Protein AF-A0A662B8T1-F1 (afdb_monomer)

Sequence (130 aa):
MKQIQNQKIDINELNTFDIKEYFFKIIDHWKLFAVTILLGLIIANIVNRRTQKIYNLKSLITVKDEQNPLFASSTNIAFNWGGPSDQVETIMTILKSRTHNEKVVDRLKFNIDYLKEGDYRKDDIYGKNP

Solvent-accessible surface area (backbone atoms only — not comparable to full-atom values): 8867 Å² total; per-residue (Å²): 142,81,83,82,79,80,80,78,78,72,76,80,73,63,73,75,82,55,65,68,63,54,52,54,55,53,58,74,46,45,66,60,54,52,52,53,52,52,52,49,51,54,52,50,51,57,49,62,73,71,56,80,86,85,85,82,88,87,85,88,86,86,82,84,84,80,83,62,75,85,78,71,81,72,94,73,88,72,81,83,79,78,76,78,51,72,69,56,49,48,53,53,48,48,72,70,31,66,72,49,50,49,52,52,34,61,74,69,46,72,84,63,84,47,66,42,88,50,100,87,48,70,42,80,43,76,88,77,61,136

Foldseek 3Di:
DDDDDDDDDPPVPPPPPDVVVVVVVVVVVVVVVVVVVVVVVVVVVVCVVQDDDDDDDDDDDDDDDDDDPVVVPDDDPPCPDDDDDPVVVVVVCLVPDPVNVVVVCVVVVVVDFDFDDDPNDTDTCPPVDD

Secondary structure (DSSP, 8-state):
----------GGGS----HHHHHHHHHHTHHHHHHHHHHHHHHHHHHHHHSPPPP-------------GGGSSSS------SS--HHHHHHHHHHH-HHHHHHHHHHHTTT---EEE-SSSEEE-TTT--

Structure (mmCIF, N/CA/C/O backbone):
data_AF-A0A662B8T1-F1
#
_entry.id   AF-A0A662B8T1-F1
#
loop_
_atom_site.group_PDB
_atom_site.id
_atom_site.type_symbol
_atom_site.label_atom_id
_atom_site.label_alt_id
_atom_site.label_comp_id
_atom_site.label_asym_id
_atom_site.label_entity_id
_atom_site.label_seq_id
_atom_site.pdbx_PDB_ins_code
_atom_site.Cartn_x
_atom_site.Cartn_y
_atom_site.Cartn_z
_atom_site.occupancy
_atom_site.B_iso_or_equiv
_atom_site.auth_seq_id
_atom_site.auth_comp_id
_atom_site.auth_asym_id
_atom_site.auth_atom_id
_atom_site.pdbx_PDB_model_num
ATOM 1 N N . MET A 1 1 ? 74.702 19.487 -25.066 1.00 38.91 1 MET A N 1
ATOM 2 C CA . MET A 1 1 ? 73.588 20.241 -24.453 1.00 38.91 1 MET A CA 1
ATOM 3 C C . MET A 1 1 ? 72.393 20.202 -25.398 1.00 38.91 1 MET A C 1
ATOM 5 O O . MET A 1 1 ? 72.466 20.813 -26.454 1.00 38.91 1 MET A O 1
ATOM 9 N N . LYS A 1 2 ? 71.339 19.442 -25.079 1.00 39.81 2 LYS A N 1
ATOM 10 C CA . LYS A 1 2 ? 70.041 19.509 -25.774 1.00 39.81 2 LYS A CA 1
ATOM 11 C C . LYS A 1 2 ? 69.057 20.153 -24.804 1.00 39.81 2 LYS A C 1
ATOM 13 O O . LYS A 1 2 ? 68.923 19.670 -23.684 1.00 39.81 2 LYS A O 1
ATOM 18 N N . GLN A 1 3 ? 68.464 21.273 -25.201 1.00 41.62 3 GLN A N 1
ATOM 19 C CA . GLN A 1 3 ? 67.511 21.991 -24.363 1.00 41.62 3 GLN A CA 1
ATOM 20 C C . GLN A 1 3 ? 66.174 21.250 -24.341 1.00 41.62 3 GLN A C 1
ATOM 22 O O . GLN A 1 3 ? 65.639 20.884 -25.386 1.00 41.62 3 GLN A O 1
ATOM 27 N N . ILE A 1 4 ? 65.674 21.016 -23.132 1.00 52.91 4 ILE A N 1
ATOM 28 C CA . ILE A 1 4 ? 64.344 20.486 -22.851 1.00 52.91 4 ILE A CA 1
ATOM 29 C C . ILE A 1 4 ? 63.363 21.625 -23.140 1.00 52.91 4 ILE A C 1
ATOM 31 O O . ILE A 1 4 ? 63.377 22.639 -22.444 1.00 52.91 4 ILE A O 1
ATOM 35 N N . GLN A 1 5 ? 62.552 21.498 -24.190 1.00 51.72 5 GLN A N 1
ATOM 36 C CA . GLN A 1 5 ? 61.440 22.419 -24.406 1.00 51.72 5 GLN A CA 1
ATOM 37 C C . GLN A 1 5 ? 60.295 22.035 -23.466 1.00 51.72 5 GLN A C 1
ATOM 39 O O . GLN A 1 5 ? 59.763 20.930 -23.540 1.00 51.72 5 GLN A O 1
ATOM 44 N N . ASN A 1 6 ? 59.936 22.962 -22.577 1.00 53.22 6 ASN A N 1
ATOM 45 C CA . ASN A 1 6 ? 58.717 22.901 -21.778 1.00 53.22 6 ASN A CA 1
ATOM 46 C C . ASN A 1 6 ? 57.500 22.821 -22.708 1.00 53.22 6 ASN A C 1
ATOM 48 O O . ASN A 1 6 ? 57.203 23.783 -23.418 1.00 53.22 6 ASN A O 1
ATOM 52 N N . GLN A 1 7 ? 56.764 21.711 -22.657 1.00 59.53 7 GLN A N 1
ATOM 53 C CA . GLN A 1 7 ? 55.392 21.668 -23.153 1.00 59.53 7 GLN A CA 1
ATOM 54 C C . GLN A 1 7 ? 54.533 22.588 -22.280 1.00 59.53 7 GLN A C 1
ATOM 56 O O . GLN A 1 7 ? 54.282 22.297 -21.111 1.00 59.53 7 GLN A O 1
ATOM 61 N N . LYS A 1 8 ? 54.073 23.705 -22.849 1.00 52.44 8 LYS A N 1
ATOM 62 C CA . LYS A 1 8 ? 52.895 24.402 -22.332 1.00 52.44 8 LYS A CA 1
ATOM 63 C C . LYS A 1 8 ? 51.687 23.538 -22.677 1.00 52.44 8 LYS A C 1
ATOM 65 O O . LYS A 1 8 ? 51.406 23.314 -23.847 1.00 52.44 8 LYS A O 1
ATOM 70 N N . ILE A 1 9 ? 51.030 23.009 -21.653 1.00 63.19 9 ILE A N 1
ATOM 71 C CA . ILE A 1 9 ? 49.744 22.332 -21.793 1.00 63.19 9 ILE A CA 1
ATOM 72 C C . ILE A 1 9 ? 48.702 23.443 -21.933 1.00 63.19 9 ILE A C 1
ATOM 74 O O . ILE A 1 9 ? 48.430 24.158 -20.966 1.00 63.19 9 ILE A O 1
ATOM 78 N N . ASP A 1 10 ? 48.172 23.631 -23.139 1.00 58.78 10 ASP A N 1
ATOM 79 C CA . ASP A 1 10 ? 47.096 24.582 -23.405 1.00 58.78 10 ASP A CA 1
ATOM 80 C C . ASP A 1 10 ? 45.789 24.071 -22.774 1.00 58.78 10 ASP A C 1
ATOM 82 O O . ASP A 1 10 ? 45.049 23.272 -23.337 1.00 58.78 10 ASP A O 1
ATOM 86 N N . ILE A 1 11 ? 45.487 24.559 -21.569 1.00 62.19 11 ILE A N 1
ATOM 87 C CA . ILE A 1 11 ? 44.267 24.262 -20.790 1.00 62.19 11 ILE A CA 1
ATOM 88 C C . ILE A 1 11 ? 42.959 24.770 -21.434 1.00 62.19 11 ILE A C 1
ATOM 90 O O . ILE A 1 11 ? 41.883 24.570 -20.877 1.00 62.19 11 ILE A O 1
ATOM 94 N N . ASN A 1 12 ? 43.038 25.403 -22.608 1.00 58.16 12 ASN A N 1
ATOM 95 C CA . ASN A 1 12 ? 41.889 25.906 -23.366 1.00 58.16 12 ASN A CA 1
ATOM 96 C C . ASN A 1 12 ? 41.268 24.847 -24.302 1.00 58.16 12 ASN A C 1
ATOM 98 O O . ASN A 1 12 ? 40.215 25.102 -24.878 1.00 58.16 12 ASN A O 1
ATOM 102 N N . GLU A 1 13 ? 41.873 23.658 -24.427 1.00 54.94 13 GLU A N 1
ATOM 103 C CA . GLU A 1 13 ? 41.289 22.493 -25.122 1.00 54.94 13 GLU A CA 1
ATOM 104 C C . GLU A 1 13 ? 40.412 21.614 -24.211 1.00 54.94 13 GLU A C 1
ATOM 106 O O . GLU A 1 13 ? 40.023 20.502 -24.573 1.00 54.94 13 GLU A O 1
ATOM 111 N N . LEU A 1 14 ? 40.052 22.093 -23.018 1.00 60.34 14 LEU A N 1
ATOM 112 C CA . LEU A 1 14 ? 38.972 21.482 -22.250 1.00 60.34 14 LEU A CA 1
ATOM 113 C C . LEU A 1 14 ? 37.656 21.797 -22.968 1.00 60.34 14 LEU A C 1
ATOM 115 O O . LEU A 1 14 ? 37.030 22.818 -22.693 1.00 60.34 14 LEU A O 1
ATOM 119 N N . ASN A 1 15 ? 37.303 20.929 -23.927 1.00 63.31 15 ASN A N 1
ATOM 120 C CA . ASN A 1 15 ? 36.036 20.873 -24.656 1.00 63.31 15 ASN A CA 1
ATOM 121 C C . ASN A 1 15 ? 34.919 21.536 -23.849 1.00 63.31 15 ASN A C 1
ATOM 123 O O . ASN A 1 15 ? 34.426 20.972 -22.867 1.00 63.31 15 ASN A O 1
ATOM 127 N N . THR A 1 16 ? 34.545 22.750 -24.254 1.00 66.75 16 THR A N 1
ATOM 128 C CA . THR A 1 16 ? 33.374 23.427 -23.704 1.00 66.75 16 THR A CA 1
ATOM 129 C C . THR A 1 16 ? 32.197 22.499 -23.960 1.00 66.75 16 THR A C 1
ATOM 131 O O . THR A 1 16 ? 31.890 22.192 -25.107 1.00 66.75 16 THR A O 1
ATOM 134 N N . PHE A 1 17 ? 31.616 21.951 -22.893 1.00 71.00 17 PHE A N 1
ATOM 135 C CA . PHE A 1 17 ? 30.542 20.968 -22.987 1.00 71.00 17 PHE A CA 1
ATOM 136 C C . PHE A 1 17 ? 29.326 21.611 -23.661 1.00 71.00 17 PHE A C 1
ATOM 138 O O . PHE A 1 17 ? 28.553 22.334 -23.029 1.00 71.00 17 PHE A O 1
ATOM 145 N N . ASP A 1 18 ? 29.185 21.377 -24.964 1.00 80.44 18 ASP A N 1
ATOM 146 C CA . ASP A 1 18 ? 28.156 22.006 -25.777 1.00 80.44 18 ASP A CA 1
ATOM 147 C C . ASP A 1 18 ? 26.851 21.201 -25.676 1.00 80.44 18 ASP A C 1
ATOM 149 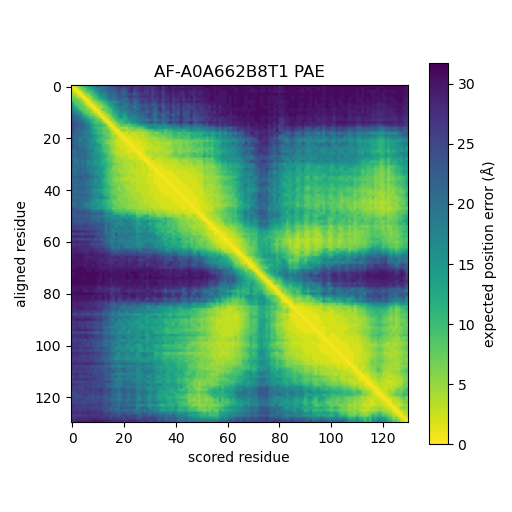O O . ASP A 1 18 ? 26.599 20.227 -26.391 1.00 80.44 18 ASP A O 1
ATOM 153 N N . ILE A 1 19 ? 26.007 21.597 -24.720 1.00 84.81 19 ILE A N 1
ATOM 154 C CA . ILE A 1 19 ? 24.744 20.921 -24.369 1.00 84.81 19 ILE A CA 1
ATOM 155 C C . ILE A 1 19 ? 23.846 20.720 -25.602 1.00 84.81 19 ILE A C 1
ATOM 157 O O . ILE A 1 19 ? 23.155 19.706 -25.720 1.00 84.81 19 ILE A O 1
ATOM 161 N N . LYS A 1 20 ? 23.864 21.675 -26.540 1.00 85.38 20 LYS A N 1
ATOM 162 C CA . LYS A 1 20 ? 23.059 21.618 -27.768 1.00 85.38 20 LYS A CA 1
ATOM 163 C C . LYS A 1 20 ? 23.475 20.460 -28.668 1.00 85.38 20 LYS A C 1
ATOM 165 O O . LYS A 1 20 ? 22.609 19.758 -29.184 1.00 85.38 20 LYS A O 1
ATOM 170 N N . GLU A 1 21 ? 24.776 20.236 -28.833 1.00 84.56 21 GLU A N 1
ATOM 171 C CA . GLU A 1 21 ? 25.289 19.156 -29.678 1.00 84.56 21 GLU A CA 1
ATOM 172 C C . GLU A 1 21 ? 24.888 17.787 -29.116 1.00 84.56 21 GLU A C 1
ATOM 174 O O . GLU A 1 21 ? 24.444 16.901 -29.848 1.00 84.56 21 GLU A O 1
ATOM 179 N N . TYR A 1 22 ? 24.959 17.632 -27.793 1.00 85.44 22 TYR A N 1
ATOM 180 C CA . TYR A 1 22 ? 24.544 16.403 -27.126 1.00 85.44 22 TYR A CA 1
ATOM 181 C C . TYR A 1 22 ? 23.032 16.147 -27.250 1.00 85.44 22 TYR A C 1
ATOM 183 O O . TYR A 1 22 ? 22.611 15.015 -27.484 1.00 85.44 22 TYR A O 1
ATOM 191 N N . PHE A 1 23 ? 22.207 17.195 -27.174 1.00 87.88 23 PHE A N 1
ATOM 192 C CA . PHE A 1 23 ? 20.756 17.087 -27.343 1.00 87.88 23 PHE A CA 1
ATOM 193 C C . PHE A 1 23 ? 20.359 16.564 -28.732 1.00 87.88 23 PHE A C 1
ATOM 195 O O . PHE A 1 23 ? 19.534 15.654 -28.838 1.00 87.88 23 PHE A O 1
ATOM 202 N N . PHE A 1 24 ? 20.986 17.070 -29.799 1.00 87.75 24 PHE A N 1
ATOM 203 C CA . PHE A 1 24 ? 20.734 16.561 -31.150 1.00 87.75 24 PHE A CA 1
ATOM 204 C C . PHE A 1 24 ? 21.224 15.118 -31.329 1.00 87.75 24 PHE A C 1
ATOM 206 O O . PHE A 1 24 ? 20.520 14.322 -31.947 1.00 87.75 24 PHE A O 1
ATOM 213 N N . LYS A 1 25 ? 22.358 14.738 -30.718 1.00 85.94 25 LYS A N 1
ATOM 214 C CA . LYS A 1 25 ? 22.841 13.341 -30.714 1.00 85.94 25 LYS A CA 1
ATOM 215 C C . LYS A 1 25 ? 21.868 12.378 -30.026 1.00 85.94 25 LYS A C 1
ATOM 217 O O . LYS A 1 25 ? 21.695 11.255 -30.497 1.00 85.94 25 LYS A O 1
ATOM 222 N N . ILE A 1 26 ? 21.213 12.800 -28.942 1.00 87.06 26 ILE A N 1
ATOM 223 C CA . ILE A 1 26 ? 20.181 11.999 -28.260 1.00 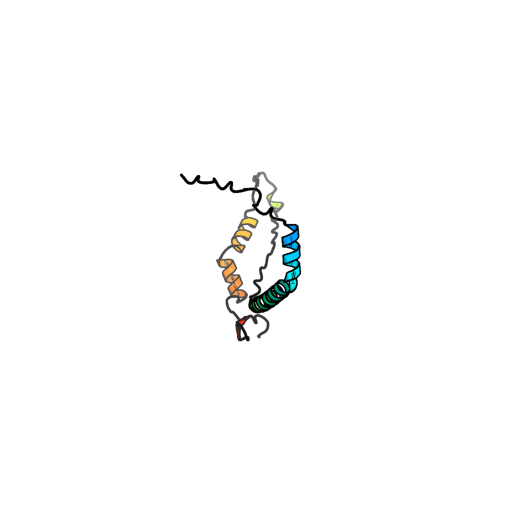87.06 26 ILE A CA 1
ATOM 224 C C . ILE A 1 26 ? 18.977 11.767 -29.179 1.00 87.06 26 ILE A C 1
ATOM 226 O O . ILE A 1 26 ? 18.504 10.636 -29.294 1.00 87.06 26 ILE A O 1
ATOM 230 N N . ILE A 1 27 ? 18.493 12.821 -29.845 1.00 88.50 27 ILE A N 1
ATOM 231 C CA . ILE A 1 27 ? 17.346 12.726 -30.760 1.00 88.50 27 ILE A CA 1
ATOM 232 C C . ILE A 1 27 ? 17.683 11.856 -31.973 1.00 88.50 27 ILE A C 1
ATOM 234 O O . ILE A 1 27 ? 16.838 11.083 -32.418 1.00 88.50 27 ILE A O 1
ATOM 238 N N . ASP A 1 28 ? 18.913 11.913 -32.478 1.00 89.75 28 ASP A N 1
ATOM 239 C CA . ASP A 1 28 ? 19.348 11.070 -33.597 1.00 89.75 28 ASP A CA 1
ATOM 240 C C . ASP A 1 28 ? 19.208 9.564 -33.275 1.00 89.75 28 ASP A C 1
ATOM 242 O O . ASP A 1 28 ? 18.799 8.754 -34.108 1.00 89.75 28 ASP A O 1
ATOM 246 N N . HIS A 1 29 ? 19.392 9.196 -32.003 1.00 90.06 29 HIS A N 1
ATOM 247 C CA . HIS A 1 29 ? 19.246 7.829 -31.497 1.00 90.06 29 HIS A CA 1
ATOM 248 C C . HIS A 1 29 ? 17.830 7.489 -30.988 1.00 90.06 29 HIS A C 1
ATOM 250 O O . HIS A 1 29 ? 17.655 6.512 -30.252 1.00 90.06 29 HIS A O 1
ATOM 256 N N . TRP A 1 30 ? 16.790 8.230 -31.399 1.00 88.31 30 TRP A N 1
ATOM 257 C CA . TRP A 1 30 ? 15.398 8.046 -30.945 1.00 88.31 30 TRP A CA 1
ATOM 258 C C . TRP A 1 30 ? 14.872 6.605 -31.061 1.00 88.31 30 TRP A C 1
ATOM 260 O O . TRP A 1 30 ? 14.034 6.183 -30.262 1.00 88.31 30 TRP A O 1
ATOM 270 N N . LYS A 1 31 ? 15.379 5.817 -32.020 1.00 92.56 31 LYS A N 1
ATOM 271 C CA . LYS A 1 31 ? 14.999 4.406 -32.202 1.00 92.56 31 LYS A CA 1
ATOM 272 C C . LYS A 1 31 ? 15.347 3.549 -30.982 1.00 92.56 31 LYS A C 1
ATOM 274 O O . LYS A 1 31 ? 14.552 2.694 -30.605 1.00 92.56 31 LYS A O 1
ATOM 279 N N . LEU A 1 32 ? 16.498 3.785 -30.344 1.00 91.06 32 LEU A N 1
ATOM 280 C CA . LEU A 1 32 ? 16.898 3.048 -29.140 1.00 91.06 32 LEU A CA 1
ATOM 281 C C . LEU A 1 32 ? 15.958 3.370 -27.975 1.00 91.06 32 LEU A C 1
ATOM 283 O O . LEU A 1 32 ? 15.536 2.461 -27.266 1.00 91.06 32 LEU A O 1
ATOM 287 N N . PHE A 1 33 ? 15.552 4.635 -27.839 1.00 90.94 33 PHE A N 1
ATOM 288 C CA . PHE A 1 33 ? 14.547 5.047 -26.858 1.00 90.94 33 PHE A CA 1
ATOM 289 C C . PHE A 1 33 ? 13.183 4.409 -27.123 1.00 90.94 33 PHE A C 1
ATOM 291 O O . PHE A 1 33 ? 12.539 3.927 -26.198 1.00 90.94 33 PHE A O 1
ATOM 298 N N . ALA A 1 34 ? 12.745 4.348 -28.382 1.00 93.44 34 ALA A N 1
ATOM 299 C CA . ALA A 1 34 ? 11.487 3.693 -28.729 1.00 93.44 34 ALA A CA 1
ATOM 300 C C . ALA A 1 34 ? 11.495 2.203 -28.344 1.00 93.44 34 ALA A C 1
ATOM 302 O O . ALA A 1 34 ? 10.522 1.704 -27.778 1.00 93.44 34 ALA A O 1
ATOM 303 N N . VAL A 1 35 ? 12.608 1.502 -28.592 1.00 96.00 35 VAL A N 1
ATOM 304 C CA . VAL A 1 35 ? 12.764 0.086 -28.229 1.00 96.00 35 VAL A CA 1
ATOM 305 C C . VAL A 1 35 ? 12.743 -0.108 -26.713 1.00 96.00 35 VAL A C 1
ATOM 307 O O . VAL A 1 35 ? 12.036 -0.990 -26.227 1.00 96.00 35 VAL A O 1
ATOM 310 N N . THR A 1 36 ? 13.467 0.711 -25.947 1.00 95.06 36 THR A N 1
ATOM 311 C CA . THR A 1 36 ? 13.489 0.584 -24.481 1.00 95.06 36 THR A CA 1
ATOM 312 C C . THR A 1 36 ? 12.147 0.939 -23.849 1.00 95.06 36 THR A C 1
ATOM 314 O O . THR A 1 36 ? 11.718 0.246 -22.928 1.00 95.06 36 THR A O 1
ATOM 317 N N . ILE A 1 37 ? 11.440 1.947 -24.371 1.00 95.56 37 ILE A N 1
ATOM 318 C CA . ILE A 1 37 ? 10.077 2.291 -23.941 1.00 95.56 37 ILE A CA 1
ATOM 319 C C . ILE A 1 37 ? 9.129 1.120 -24.199 1.00 95.56 37 ILE A C 1
ATOM 321 O O . ILE A 1 37 ? 8.385 0.724 -23.302 1.00 95.56 37 ILE A O 1
ATOM 325 N N . LEU A 1 38 ? 9.173 0.531 -25.397 1.00 96.94 38 LEU A N 1
ATOM 326 C CA . LEU A 1 38 ? 8.332 -0.612 -25.744 1.00 96.94 38 LEU A CA 1
ATOM 327 C C . LEU A 1 38 ? 8.611 -1.809 -24.826 1.00 96.94 38 LEU A C 1
ATOM 329 O O . LEU A 1 38 ? 7.679 -2.422 -24.307 1.00 96.94 38 LEU A O 1
ATOM 333 N N . LEU A 1 39 ? 9.885 -2.094 -24.556 1.00 96.81 39 LEU A N 1
ATOM 334 C CA . LEU A 1 39 ? 10.287 -3.167 -23.650 1.00 96.81 39 LEU A CA 1
ATOM 335 C C . LEU A 1 39 ? 9.829 -2.893 -22.206 1.00 96.81 39 LEU A C 1
ATOM 337 O O . LEU A 1 39 ? 9.301 -3.788 -21.544 1.00 96.81 39 LEU A O 1
ATOM 341 N N . GLY A 1 40 ? 9.929 -1.644 -21.745 1.00 97.25 40 GLY A N 1
ATOM 342 C CA . GLY A 1 40 ? 9.412 -1.207 -20.448 1.00 97.25 40 GLY A CA 1
ATOM 343 C C . GLY A 1 40 ? 7.896 -1.380 -20.321 1.00 97.25 40 GLY A C 1
ATOM 344 O O . GLY A 1 40 ? 7.420 -1.883 -19.304 1.00 97.25 40 GLY A O 1
ATOM 345 N N . LEU A 1 41 ? 7.131 -1.047 -21.365 1.00 96.81 41 LEU A N 1
ATOM 346 C CA . LEU A 1 41 ? 5.677 -1.243 -21.389 1.00 96.81 41 LEU A CA 1
ATOM 347 C C . LEU A 1 41 ? 5.285 -2.724 -21.355 1.00 96.81 41 LEU A C 1
ATOM 349 O O . LEU A 1 41 ? 4.321 -3.078 -20.675 1.00 96.81 41 LEU A O 1
ATOM 353 N N . ILE A 1 42 ? 6.033 -3.595 -22.040 1.00 96.75 42 ILE A N 1
ATOM 354 C CA . ILE A 1 42 ? 5.812 -5.048 -21.994 1.00 96.75 42 ILE A CA 1
ATOM 355 C C . ILE A 1 42 ? 5.999 -5.564 -20.564 1.00 96.75 42 ILE A C 1
ATOM 357 O O . ILE A 1 42 ? 5.115 -6.239 -20.032 1.00 96.75 42 ILE A O 1
ATOM 361 N N . ILE A 1 43 ? 7.111 -5.204 -19.916 1.00 95.44 43 ILE A N 1
ATOM 362 C CA . ILE A 1 43 ? 7.390 -5.603 -18.530 1.00 95.44 43 ILE A CA 1
ATOM 363 C C . ILE A 1 43 ? 6.308 -5.060 -17.589 1.00 95.44 43 ILE A C 1
ATOM 365 O O . ILE A 1 43 ? 5.749 -5.815 -16.792 1.00 95.44 43 ILE A O 1
ATOM 369 N N . ALA A 1 44 ? 5.952 -3.780 -17.717 1.00 94.88 44 ALA A N 1
ATOM 370 C CA . ALA A 1 44 ? 4.906 -3.160 -16.911 1.00 94.88 44 ALA A CA 1
ATOM 371 C C . ALA A 1 44 ? 3.546 -3.853 -17.090 1.00 94.88 44 ALA A C 1
ATOM 373 O O . ALA A 1 44 ? 2.826 -4.043 -16.110 1.00 94.88 44 ALA A O 1
ATOM 374 N N . ASN A 1 45 ? 3.193 -4.284 -18.308 1.00 93.31 45 ASN A N 1
ATOM 375 C CA . ASN A 1 45 ? 1.948 -5.015 -18.554 1.00 93.31 45 ASN A CA 1
ATOM 376 C C . ASN A 1 45 ? 1.922 -6.360 -17.818 1.00 93.31 45 ASN A C 1
ATOM 378 O O . ASN A 1 45 ? 0.924 -6.693 -17.179 1.00 93.31 45 ASN A O 1
ATOM 382 N N . ILE A 1 46 ? 3.027 -7.109 -17.871 1.00 91.31 46 ILE A N 1
ATOM 383 C CA . ILE A 1 46 ? 3.156 -8.403 -17.191 1.00 91.31 46 ILE A CA 1
ATOM 384 C C . ILE A 1 46 ? 3.046 -8.222 -15.675 1.00 91.31 46 ILE A C 1
ATOM 386 O O . ILE A 1 46 ? 2.299 -8.955 -15.025 1.00 91.31 46 ILE A O 1
ATOM 390 N N . VAL A 1 47 ? 3.747 -7.233 -15.115 1.00 91.12 47 VAL A N 1
ATOM 391 C CA . VAL A 1 47 ? 3.698 -6.934 -13.678 1.00 91.12 47 VAL A CA 1
ATOM 392 C C . VAL A 1 47 ? 2.288 -6.514 -13.264 1.00 91.12 47 VAL A C 1
ATOM 394 O O . VAL A 1 47 ? 1.721 -7.115 -12.357 1.00 91.12 47 VAL A O 1
ATOM 397 N N . ASN A 1 48 ? 1.663 -5.570 -13.973 1.00 89.50 48 ASN A N 1
ATOM 398 C CA . ASN A 1 48 ? 0.315 -5.094 -13.649 1.00 89.50 48 ASN A CA 1
ATOM 399 C C . ASN A 1 48 ? -0.748 -6.198 -13.693 1.00 89.50 48 ASN A C 1
ATOM 401 O O . ASN A 1 48 ? -1.694 -6.154 -12.912 1.00 89.50 48 ASN A O 1
ATOM 405 N N . ARG A 1 49 ? -0.609 -7.194 -14.578 1.00 85.62 49 ARG A N 1
ATOM 406 C CA . ARG A 1 49 ? -1.521 -8.349 -14.619 1.00 85.62 49 ARG A CA 1
ATOM 407 C C . ARG A 1 49 ? -1.350 -9.294 -13.429 1.00 85.62 49 ARG A C 1
ATOM 409 O O . ARG A 1 49 ? -2.311 -9.961 -13.064 1.00 85.62 49 ARG A O 1
ATOM 416 N N . ARG A 1 50 ? -0.148 -9.379 -12.852 1.00 82.56 50 ARG A N 1
ATOM 417 C CA . ARG A 1 50 ? 0.169 -10.294 -11.741 1.00 82.56 50 ARG A CA 1
ATOM 418 C C . ARG A 1 50 ? -0.012 -9.657 -10.363 1.00 82.56 50 ARG A C 1
ATOM 420 O O . ARG A 1 50 ? -0.199 -10.380 -9.387 1.00 82.56 50 ARG A O 1
ATOM 427 N N . THR A 1 51 ? 0.032 -8.331 -10.268 1.00 82.12 51 THR A N 1
ATOM 428 C CA . THR A 1 51 ? -0.113 -7.614 -8.997 1.00 82.12 51 THR A CA 1
ATOM 429 C C . THR A 1 51 ? -1.558 -7.634 -8.492 1.00 82.12 51 THR A C 1
ATOM 431 O O . THR A 1 51 ? -2.496 -7.277 -9.204 1.00 82.12 51 THR A O 1
ATOM 434 N N . GLN A 1 52 ? -1.737 -8.013 -7.225 1.00 76.81 52 GLN A N 1
ATOM 435 C CA . GLN A 1 52 ? -3.030 -7.987 -6.540 1.00 76.81 52 GLN A CA 1
ATOM 436 C C . GLN A 1 52 ? -3.471 -6.550 -6.242 1.00 76.81 52 GLN A C 1
ATOM 438 O O . GLN A 1 52 ? -2.688 -5.731 -5.763 1.00 76.81 52 GLN A O 1
ATOM 443 N N . LYS A 1 53 ? -4.754 -6.252 -6.466 1.00 75.56 53 LYS A N 1
ATOM 444 C CA . LYS A 1 53 ? -5.355 -4.991 -6.021 1.00 75.56 53 LYS A CA 1
ATOM 445 C C . LYS A 1 53 ? -5.578 -5.060 -4.510 1.00 75.56 53 LYS A C 1
ATOM 447 O O . LYS A 1 53 ? -6.349 -5.894 -4.046 1.00 75.56 53 LYS A O 1
ATOM 452 N N . ILE A 1 54 ? -4.912 -4.189 -3.757 1.00 79.00 54 ILE A N 1
ATOM 453 C CA . ILE A 1 54 ? -5.160 -4.018 -2.323 1.00 79.00 54 ILE A CA 1
ATOM 454 C C . ILE A 1 54 ? -6.288 -2.997 -2.178 1.00 79.00 54 ILE A C 1
ATOM 456 O O . ILE A 1 54 ? -6.142 -1.844 -2.584 1.00 79.00 54 ILE A O 1
ATOM 460 N N . TYR A 1 55 ? -7.418 -3.425 -1.623 1.00 81.69 55 TYR A N 1
ATOM 461 C CA . TYR A 1 55 ? -8.562 -2.557 -1.359 1.00 81.69 55 TYR A CA 1
ATOM 462 C C . TYR A 1 55 ? -8.500 -2.045 0.082 1.00 81.69 55 TYR A C 1
ATOM 464 O O . TYR A 1 55 ? -8.253 -2.813 1.007 1.00 81.69 55 TYR A O 1
ATOM 472 N N . ASN A 1 56 ? -8.729 -0.746 0.274 1.00 80.69 56 ASN A N 1
ATOM 473 C CA . ASN A 1 56 ? -8.826 -0.126 1.594 1.00 80.69 56 ASN A CA 1
ATOM 474 C C . ASN A 1 56 ? -10.196 0.552 1.729 1.00 80.69 56 ASN A C 1
ATOM 476 O O . ASN A 1 56 ? -10.628 1.267 0.824 1.00 80.69 56 ASN A O 1
ATOM 480 N N . LEU A 1 57 ? -10.878 0.302 2.847 1.00 85.69 57 LEU A N 1
ATOM 481 C CA . LEU A 1 57 ? -12.181 0.869 3.179 1.00 85.69 57 LEU A CA 1
ATOM 482 C C . LEU A 1 57 ? -12.008 1.872 4.322 1.00 85.69 57 LEU A C 1
ATOM 484 O O . LEU A 1 57 ? -11.540 1.517 5.402 1.00 85.69 57 LEU A O 1
ATOM 488 N N . LYS A 1 58 ? -12.429 3.121 4.098 1.00 87.56 58 LYS A N 1
ATOM 489 C CA . LYS A 1 58 ? -12.472 4.168 5.125 1.00 87.56 58 LYS A CA 1
ATOM 490 C C . LYS A 1 58 ? -13.924 4.552 5.393 1.00 87.56 58 LYS A C 1
ATOM 492 O O . LYS A 1 58 ? -14.655 4.863 4.460 1.00 87.56 58 LYS A O 1
ATOM 497 N N . SER A 1 59 ? -14.319 4.555 6.664 1.00 87.75 59 SER A N 1
ATOM 498 C CA . SER A 1 59 ? -15.653 4.963 7.115 1.00 87.75 59 SER A CA 1
ATOM 4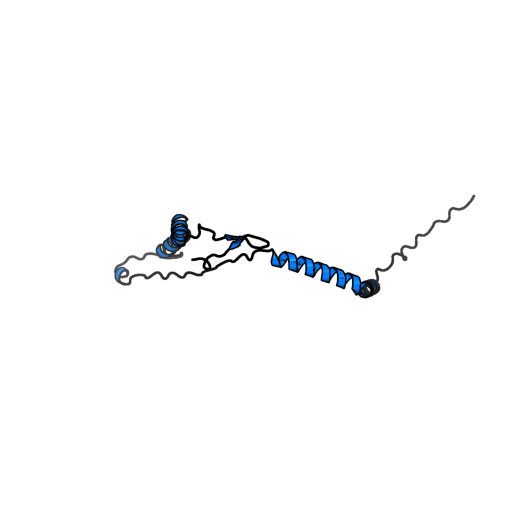99 C C . SER A 1 59 ? -15.544 6.087 8.146 1.00 87.75 59 SER A C 1
ATOM 501 O O . SER A 1 59 ? -14.590 6.120 8.925 1.00 87.75 59 SER A O 1
ATOM 503 N N . LEU A 1 60 ? -16.503 7.015 8.132 1.00 90.94 60 LEU A N 1
ATOM 504 C CA . LEU A 1 60 ? -16.641 8.084 9.120 1.00 90.94 60 LEU A CA 1
ATOM 505 C C . LEU A 1 60 ? -17.917 7.832 9.926 1.00 90.94 60 LEU A C 1
ATOM 507 O O . LEU A 1 60 ? -18.993 7.699 9.350 1.00 90.94 60 LEU A O 1
ATOM 511 N N . ILE A 1 61 ? -17.787 7.774 11.250 1.00 87.62 61 ILE A N 1
ATOM 512 C CA . ILE A 1 61 ? -18.899 7.527 12.171 1.00 87.62 61 ILE A CA 1
ATOM 513 C C . ILE A 1 61 ? -19.070 8.768 13.045 1.00 87.62 61 ILE A C 1
ATOM 515 O O . ILE A 1 61 ? -18.120 9.206 13.693 1.00 87.62 61 ILE A O 1
ATOM 519 N N . THR A 1 62 ? -20.280 9.323 13.067 1.00 87.19 62 THR A N 1
ATOM 520 C CA . THR A 1 62 ? -20.646 10.457 13.922 1.00 87.19 62 THR A CA 1
ATOM 521 C C . THR A 1 62 ? -21.597 9.976 15.007 1.00 87.19 62 THR A C 1
ATOM 523 O O . THR A 1 62 ? -22.631 9.385 14.709 1.00 87.19 62 THR A O 1
ATOM 526 N N . VAL A 1 63 ? -21.246 10.238 16.264 1.00 84.00 63 VAL A N 1
ATOM 527 C CA . VAL A 1 63 ? -22.064 9.909 17.434 1.00 84.00 63 VAL A CA 1
ATOM 528 C C . VAL A 1 63 ? -22.592 11.213 18.015 1.00 84.00 63 VAL A C 1
ATOM 530 O O . VAL A 1 63 ? -21.811 12.126 18.280 1.00 84.00 63 VAL A O 1
ATOM 533 N N . LYS A 1 64 ? -23.910 11.303 18.192 1.00 80.88 64 LYS A N 1
ATOM 534 C CA . LYS A 1 64 ? -24.549 12.415 18.892 1.00 80.88 64 LYS A CA 1
ATOM 535 C C . LYS A 1 64 ? -24.838 11.977 20.323 1.00 80.88 64 LYS A C 1
ATOM 537 O O . LYS A 1 64 ? -25.487 10.956 20.522 1.00 80.88 64 LYS A O 1
ATOM 542 N N . ASP A 1 65 ? -24.336 12.742 21.282 1.00 75.00 65 ASP A N 1
ATOM 543 C CA . ASP A 1 65 ? -24.691 12.593 22.689 1.00 75.00 65 ASP A CA 1
ATOM 544 C C . ASP A 1 65 ? -25.946 13.434 22.966 1.00 75.00 65 ASP A C 1
ATOM 546 O O . ASP A 1 65 ? -26.003 14.616 22.607 1.00 75.00 65 ASP A O 1
ATOM 550 N N . GLU A 1 66 ? -26.978 12.811 23.527 1.00 71.62 66 GLU A N 1
ATOM 551 C CA . GLU A 1 66 ? -28.228 13.477 23.880 1.00 71.62 66 GLU A CA 1
ATOM 552 C C . GLU A 1 66 ? -28.258 13.719 25.389 1.00 71.62 66 GLU A C 1
ATOM 554 O O . GLU A 1 66 ? -28.575 12.833 26.181 1.00 71.62 66 GLU A O 1
ATOM 559 N N . GLN A 1 67 ? -27.964 14.954 25.801 1.00 65.62 67 GLN A N 1
ATOM 560 C CA . GLN A 1 67 ? -28.176 15.370 27.185 1.00 65.62 67 GLN A CA 1
ATOM 561 C C . GLN A 1 67 ? -29.675 15.472 27.461 1.00 65.62 67 GLN A C 1
ATOM 563 O O . GLN A 1 67 ? -30.383 16.287 26.867 1.00 65.62 67 GLN A O 1
ATOM 568 N N . ASN A 1 68 ? -30.166 14.631 28.370 1.00 65.31 68 ASN A N 1
ATOM 569 C CA . ASN A 1 68 ? -31.572 14.616 28.740 1.00 65.31 68 ASN A CA 1
ATOM 570 C C . ASN A 1 68 ? -31.935 15.899 29.530 1.00 65.31 68 ASN A C 1
ATOM 572 O O . ASN A 1 68 ? -31.384 16.126 30.612 1.00 65.31 68 ASN A O 1
ATOM 576 N N . PRO A 1 69 ? -32.887 16.720 29.039 1.00 62.88 69 PRO A N 1
ATOM 577 C CA . PRO A 1 69 ? -33.247 18.002 29.649 1.00 62.88 69 PRO A CA 1
ATOM 578 C C . PRO A 1 69 ? -33.875 17.876 31.047 1.00 62.88 69 PRO A C 1
ATOM 580 O O . PRO A 1 69 ? -33.906 18.857 31.784 1.00 62.88 69 PRO A O 1
ATOM 583 N N . LEU A 1 70 ? -34.329 16.684 31.450 1.00 66.88 70 LEU A N 1
ATOM 584 C CA . LEU A 1 70 ? -34.882 16.424 32.786 1.00 66.88 70 LEU A CA 1
ATOM 585 C C . LEU A 1 70 ? -33.812 16.370 33.892 1.00 66.88 70 LEU A C 1
ATOM 587 O O . LEU A 1 70 ? -34.154 16.465 35.067 1.00 66.88 70 LEU A O 1
ATOM 591 N N . PHE A 1 71 ? -32.527 16.246 33.540 1.00 56.44 71 PHE A N 1
ATOM 592 C CA . PHE A 1 71 ? -31.409 16.265 34.496 1.00 56.44 71 PHE A CA 1
ATOM 593 C C . PHE A 1 71 ? -30.770 17.658 34.660 1.00 56.44 71 PHE A C 1
ATOM 595 O O . PHE A 1 71 ? -29.830 17.814 35.435 1.00 56.44 71 PHE A O 1
ATOM 602 N N . ALA A 1 72 ? -31.281 18.687 33.973 1.00 58.12 72 ALA A N 1
ATOM 603 C CA . ALA A 1 72 ? -30.756 20.057 34.036 1.00 58.12 72 ALA A CA 1
ATOM 604 C C . ALA A 1 72 ? -31.331 20.900 35.197 1.00 58.12 72 ALA A C 1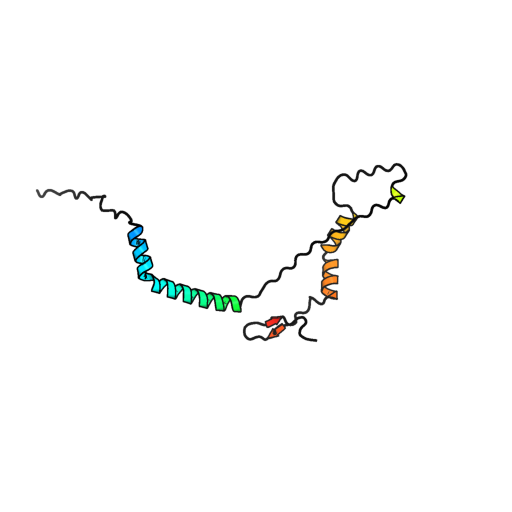
ATOM 606 O O . ALA A 1 72 ? -30.912 22.037 35.416 1.00 58.12 72 ALA A O 1
ATOM 607 N N . SER A 1 73 ? -32.297 20.370 35.947 1.00 57.69 73 SER A N 1
ATOM 608 C CA . SER A 1 73 ? -33.113 21.133 36.897 1.00 57.69 73 SER A CA 1
ATOM 609 C C . SER A 1 73 ? -32.827 20.780 38.357 1.00 57.69 73 SER A C 1
ATOM 611 O O . SER A 1 73 ? -33.678 20.206 39.022 1.00 57.69 73 SER A O 1
ATOM 613 N N . SER A 1 74 ? -31.630 21.135 38.839 1.00 54.31 74 SER A N 1
ATOM 614 C CA . SER A 1 74 ? -31.344 21.621 40.207 1.00 54.31 74 SER A CA 1
ATOM 615 C C . SER A 1 74 ? -29.829 21.585 40.458 1.00 54.31 74 SER A C 1
ATOM 617 O O . SER A 1 74 ? -29.274 20.549 40.807 1.00 54.31 74 SER A O 1
ATOM 619 N N . THR A 1 75 ? -29.160 22.719 40.250 1.00 56.19 75 THR A N 1
ATOM 620 C CA . THR A 1 75 ? -27.841 23.064 40.820 1.00 56.19 75 THR A CA 1
ATOM 621 C C . THR A 1 75 ? -26.774 21.956 40.821 1.00 56.19 75 THR A C 1
ATOM 623 O O . THR A 1 75 ? -26.198 21.640 41.859 1.00 56.19 75 THR A O 1
ATOM 626 N N . ASN A 1 76 ? -26.451 21.388 39.660 1.00 52.34 76 ASN A N 1
ATOM 627 C CA . ASN A 1 76 ? -25.216 20.622 39.494 1.00 52.34 76 ASN A CA 1
ATOM 628 C C . ASN A 1 76 ? -24.444 21.207 38.308 1.00 52.34 76 ASN A C 1
ATOM 630 O O . ASN A 1 76 ? -24.734 20.919 37.149 1.00 52.34 76 ASN A O 1
ATOM 634 N N . ILE A 1 77 ? -23.519 22.126 38.597 1.00 61.62 77 ILE A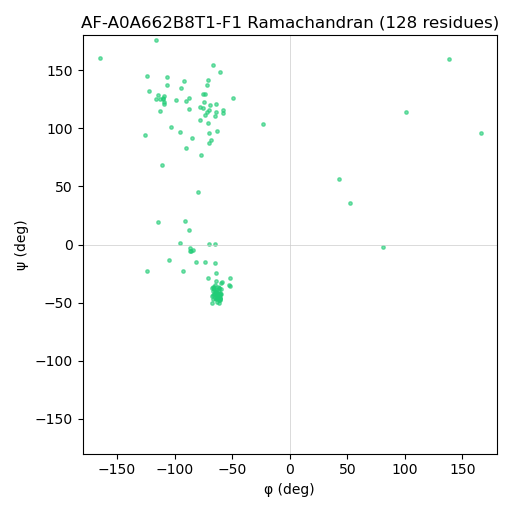 N 1
ATOM 635 C CA . ILE A 1 77 ? -22.633 22.725 37.594 1.00 61.62 77 ILE A CA 1
ATOM 636 C C . ILE A 1 77 ? -21.544 21.690 37.293 1.00 61.62 77 ILE A C 1
ATOM 638 O O . ILE A 1 77 ? -20.425 21.773 37.794 1.00 61.62 77 ILE A O 1
ATOM 642 N N . ALA A 1 78 ? -21.890 20.674 36.507 1.00 60.78 78 ALA A N 1
ATOM 643 C CA . ALA A 1 78 ? -20.910 19.767 35.938 1.00 60.78 78 ALA A CA 1
ATOM 644 C C . ALA A 1 78 ? -20.138 20.535 34.856 1.00 60.78 78 ALA A C 1
ATOM 646 O O . ALA A 1 78 ? -20.655 20.820 33.773 1.00 60.78 78 ALA A O 1
ATOM 647 N N . PHE A 1 79 ? -18.904 20.929 35.167 1.00 60.41 79 PHE A N 1
ATOM 648 C CA . PHE A 1 79 ? -17.994 21.534 34.202 1.00 60.41 79 PHE A CA 1
ATOM 649 C C . PHE A 1 79 ? -17.585 20.479 33.161 1.00 60.41 79 PHE A C 1
ATOM 651 O O . PHE A 1 79 ? -16.579 19.800 33.311 1.00 60.41 79 PHE A O 1
ATOM 658 N N . ASN A 1 80 ? -18.353 20.372 32.075 1.00 61.34 80 ASN A N 1
ATOM 659 C CA . ASN A 1 80 ? -18.049 19.534 30.906 1.00 61.34 80 ASN A CA 1
ATOM 660 C C . ASN A 1 80 ? -17.025 20.215 29.963 1.00 61.34 80 ASN A C 1
ATOM 662 O O . ASN A 1 80 ? -17.225 20.341 28.754 1.00 61.34 80 ASN A O 1
ATOM 666 N N . TRP A 1 81 ? -15.957 20.779 30.536 1.00 61.66 81 TRP A N 1
ATOM 667 C CA . TRP A 1 81 ? -15.031 21.677 29.842 1.00 61.66 81 TRP A CA 1
ATOM 668 C C . TRP A 1 81 ? -13.889 20.891 29.193 1.00 61.66 81 TRP A C 1
ATOM 670 O O . TRP A 1 81 ? -12.787 20.817 29.725 1.00 61.66 81 TRP A O 1
ATOM 680 N N . GLY A 1 82 ? -14.163 20.360 28.001 1.00 65.69 82 GLY A N 1
ATOM 681 C CA . GLY A 1 82 ? -13.142 19.899 27.059 1.00 65.69 82 GLY A CA 1
ATOM 682 C C . GLY A 1 82 ? -12.926 18.387 27.048 1.00 65.69 82 GLY A C 1
ATOM 683 O O . GLY A 1 82 ? -12.422 17.809 28.002 1.00 65.69 82 GLY A O 1
ATOM 684 N N . GLY A 1 83 ? -13.259 17.767 25.916 1.00 67.12 83 GLY A N 1
ATOM 685 C CA . GLY A 1 83 ? -13.090 16.333 25.670 1.00 67.12 83 GLY A CA 1
ATOM 686 C C . GLY A 1 83 ? -14.302 15.732 24.948 1.00 67.12 83 GLY A C 1
ATOM 687 O O . GLY A 1 83 ? -15.372 16.347 24.941 1.00 67.12 83 GLY A O 1
ATOM 688 N N . PRO A 1 84 ? -14.156 14.571 24.285 1.00 70.19 84 PRO A N 1
ATOM 689 C CA . PRO A 1 84 ? -15.315 13.773 23.893 1.00 70.19 84 PRO A CA 1
ATOM 690 C C . PRO A 1 84 ? -16.083 13.353 25.154 1.00 70.19 84 PRO A C 1
ATOM 692 O O . PRO A 1 84 ? -15.474 13.163 26.201 1.00 70.19 84 PRO A O 1
ATOM 695 N N . SER A 1 85 ? -17.406 13.213 25.074 1.00 80.62 85 SER A N 1
ATOM 696 C CA . SER A 1 85 ? -18.164 12.710 26.222 1.00 80.62 85 SER A CA 1
ATOM 697 C C . SER A 1 85 ? -17.814 11.252 26.519 1.00 80.62 85 SER A C 1
ATOM 699 O O . SER A 1 85 ? -17.461 10.503 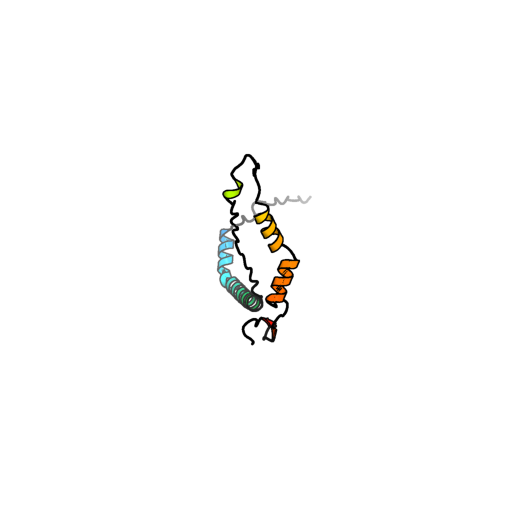25.603 1.00 80.62 85 SER A O 1
ATOM 701 N N . ASP A 1 86 ? -17.989 10.825 27.772 1.00 81.19 86 ASP A N 1
ATOM 702 C CA . ASP A 1 86 ? -17.754 9.438 28.200 1.00 81.19 86 ASP A CA 1
ATOM 703 C C . ASP A 1 86 ? -18.490 8.426 27.307 1.00 81.19 86 ASP A C 1
ATOM 705 O O . ASP A 1 86 ? -17.971 7.351 26.999 1.00 81.19 86 ASP A O 1
ATOM 709 N N . GLN A 1 87 ? -19.690 8.773 26.826 1.00 82.19 87 GLN A N 1
ATOM 710 C CA . GLN A 1 87 ? -20.459 7.933 25.909 1.00 82.19 87 GLN A CA 1
ATOM 711 C C . GLN A 1 87 ? -19.780 7.813 24.537 1.00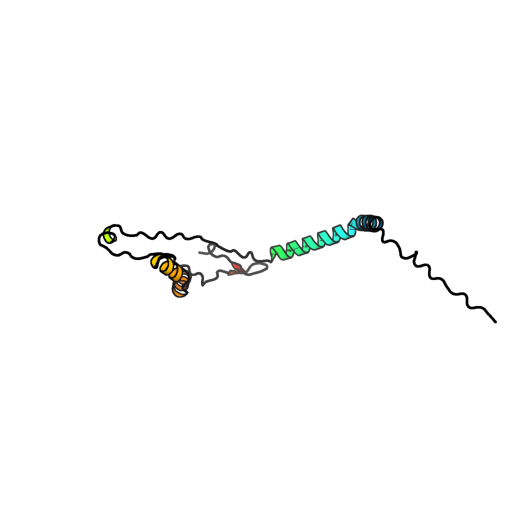 82.19 87 GLN A C 1
ATOM 713 O O . GLN A 1 87 ? -19.676 6.711 23.988 1.00 82.19 87 GLN A O 1
ATOM 718 N N . VAL A 1 88 ? -19.295 8.925 23.981 1.00 86.81 88 VAL A N 1
ATOM 719 C CA . VAL A 1 88 ? -18.574 8.940 22.700 1.00 86.81 88 VAL A CA 1
ATOM 720 C C . VAL A 1 88 ? -17.244 8.193 22.820 1.00 86.81 88 VAL A C 1
ATOM 722 O O . VAL A 1 88 ? -16.913 7.390 21.944 1.00 86.81 88 VAL A O 1
ATOM 725 N N . GLU A 1 89 ? -16.501 8.398 23.909 1.00 87.06 89 GLU A N 1
ATOM 726 C CA . GLU A 1 89 ? -15.248 7.689 24.181 1.00 87.06 89 GLU A CA 1
ATOM 727 C C . GLU A 1 89 ? -15.474 6.184 24.369 1.00 87.06 89 GLU A C 1
ATOM 729 O O . GLU A 1 89 ? -14.732 5.367 23.815 1.00 87.06 89 GLU A O 1
ATOM 734 N N . THR A 1 90 ? -16.545 5.796 25.062 1.00 89.81 90 THR A N 1
ATOM 735 C CA . THR A 1 90 ? -16.927 4.390 25.239 1.00 89.81 90 THR A CA 1
ATOM 736 C C . THR A 1 90 ? -17.227 3.729 23.898 1.00 89.81 90 THR A C 1
ATOM 738 O O . THR A 1 90 ? -16.697 2.656 23.609 1.00 89.81 90 THR A O 1
ATOM 741 N N . ILE A 1 91 ? -18.018 4.372 23.032 1.00 89.56 91 ILE A N 1
ATOM 742 C CA . ILE A 1 91 ? -18.322 3.839 21.695 1.00 89.56 91 ILE A CA 1
ATOM 743 C C . ILE A 1 91 ? -17.042 3.729 20.859 1.00 89.56 91 ILE A C 1
ATOM 745 O O . ILE A 1 91 ? -16.813 2.705 20.211 1.00 89.56 91 ILE A O 1
ATOM 749 N N . MET A 1 92 ? -16.168 4.737 20.912 1.00 89.44 92 MET A N 1
ATOM 750 C CA . MET A 1 92 ? -14.878 4.698 20.223 1.00 89.44 92 MET A CA 1
ATOM 751 C C . MET A 1 92 ? -14.001 3.541 20.718 1.00 89.44 92 MET A C 1
ATOM 753 O O . MET A 1 92 ? -13.371 2.852 19.912 1.00 89.44 92 MET A O 1
ATOM 757 N N . THR A 1 93 ? -13.980 3.308 22.028 1.00 91.38 93 THR A N 1
ATOM 758 C CA . THR A 1 93 ? -13.223 2.224 22.661 1.00 91.38 93 THR A CA 1
ATOM 759 C C . THR A 1 93 ? -13.781 0.860 22.269 1.00 91.38 93 THR A C 1
ATOM 761 O O . THR A 1 93 ? -13.015 -0.026 21.893 1.00 91.38 93 THR A O 1
ATOM 764 N N . ILE A 1 94 ? -15.108 0.695 22.263 1.00 92.88 94 ILE A N 1
ATOM 765 C CA . ILE A 1 94 ? -15.770 -0.544 21.835 1.00 92.88 94 ILE A CA 1
ATOM 766 C C . ILE A 1 94 ? -15.430 -0.859 20.375 1.00 92.88 94 ILE A C 1
ATOM 768 O O . ILE A 1 94 ? -15.016 -1.982 20.092 1.00 92.88 94 ILE A O 1
ATOM 772 N N . LEU A 1 95 ? -15.526 0.116 19.464 1.00 91.44 95 LEU A N 1
ATOM 773 C CA . LEU A 1 95 ? -15.213 -0.083 18.042 1.00 91.44 95 LEU A CA 1
ATOM 774 C C . LEU A 1 95 ? -13.734 -0.426 17.794 1.00 91.44 95 LEU A C 1
ATOM 776 O O . LEU A 1 95 ? -13.418 -1.170 16.870 1.00 91.44 95 LEU A O 1
ATOM 780 N N . LYS A 1 96 ? -12.815 0.088 18.621 1.00 91.00 96 LYS A N 1
ATOM 781 C CA . LYS A 1 96 ? -11.382 -0.250 18.551 1.00 91.00 96 LYS A CA 1
ATOM 782 C C . LYS A 1 96 ? -11.036 -1.567 19.252 1.00 91.00 96 LYS A C 1
ATOM 784 O O . LYS A 1 96 ? -9.938 -2.088 19.058 1.00 91.00 96 LYS A O 1
ATOM 789 N N . SER A 1 97 ? -11.931 -2.101 20.082 1.00 96.44 97 SER A N 1
ATOM 790 C CA . SER A 1 97 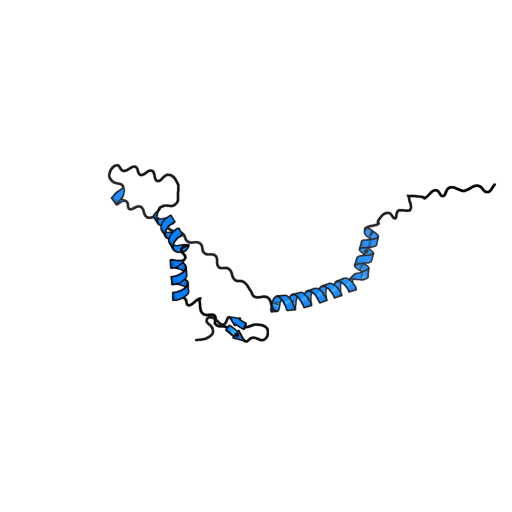? -11.636 -3.266 20.913 1.00 96.44 97 SER A CA 1
ATOM 791 C C . SER A 1 97 ? -11.513 -4.552 20.091 1.00 96.44 97 SER A C 1
ATOM 793 O O . SER A 1 97 ? -12.280 -4.816 19.161 1.00 96.44 97 SER A O 1
ATOM 795 N N . ARG A 1 98 ? -10.561 -5.410 20.480 1.00 94.88 98 ARG A N 1
ATOM 796 C CA . ARG A 1 98 ? -10.349 -6.717 19.841 1.00 94.88 98 ARG A CA 1
ATOM 797 C C . ARG A 1 98 ? -11.586 -7.609 19.940 1.00 94.88 98 ARG A C 1
ATOM 799 O O . ARG A 1 98 ? -11.943 -8.247 18.960 1.00 94.88 98 ARG A O 1
ATOM 806 N N . THR A 1 99 ? -12.240 -7.639 21.098 1.00 95.56 99 THR A N 1
ATOM 807 C CA . THR A 1 99 ? -13.399 -8.507 21.353 1.00 95.56 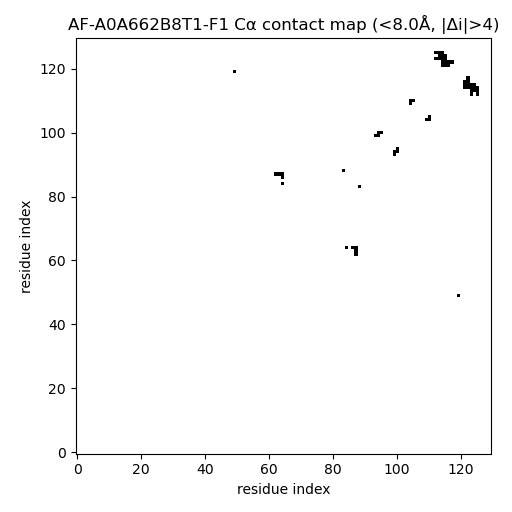99 THR A CA 1
ATOM 808 C C . THR A 1 99 ? -14.602 -8.140 20.487 1.00 95.56 99 THR A C 1
ATOM 810 O O . THR A 1 99 ? -15.343 -9.026 20.063 1.00 95.56 99 THR A O 1
ATOM 813 N N . HIS A 1 100 ? -14.808 -6.851 20.196 1.00 94.50 100 HIS A N 1
ATOM 814 C CA . HIS A 1 100 ? -15.831 -6.425 19.244 1.00 94.50 100 HIS A CA 1
ATOM 815 C C . HIS A 1 100 ? -15.478 -6.871 17.821 1.00 94.50 100 HIS A C 1
ATOM 817 O O . HIS A 1 100 ? -16.293 -7.522 17.170 1.00 94.50 100 HIS A O 1
ATOM 823 N N . ASN A 1 101 ? -14.249 -6.597 17.374 1.00 93.44 101 ASN A N 1
ATOM 824 C CA . ASN A 1 101 ? -13.789 -6.968 16.033 1.00 93.44 101 ASN A CA 1
ATOM 825 C C . ASN A 1 101 ? -13.811 -8.485 15.803 1.00 93.44 101 ASN A C 1
ATOM 827 O O . ASN A 1 101 ? -14.205 -8.931 14.732 1.00 93.44 101 ASN A O 1
ATOM 831 N N . GLU A 1 102 ? -13.472 -9.284 16.814 1.00 93.50 102 GLU A N 1
ATOM 832 C CA . GLU A 1 102 ? -13.553 -10.746 16.764 1.00 93.50 102 GLU A CA 1
ATOM 833 C C . GLU A 1 102 ? -14.989 -11.229 16.523 1.00 93.50 102 GLU A C 1
ATOM 835 O O . GLU A 1 102 ? -15.225 -12.026 15.619 1.00 93.50 102 GLU A O 1
ATOM 840 N N . LYS A 1 103 ? -15.974 -10.673 17.244 1.00 94.81 103 LYS A N 1
ATOM 841 C CA . LYS A 1 103 ? -17.397 -10.984 17.019 1.00 94.81 103 LYS A CA 1
ATOM 842 C C . LYS A 1 103 ? -17.871 -10.573 15.626 1.00 94.81 103 LYS A C 1
ATOM 844 O O . LYS A 1 103 ? -18.721 -11.249 15.053 1.00 94.81 103 LYS A O 1
ATOM 849 N N . VAL A 1 104 ? -17.378 -9.452 15.097 1.00 92.75 104 VAL A N 1
ATOM 850 C CA . VAL A 1 104 ? -17.717 -8.990 13.741 1.00 92.75 104 VAL A CA 1
ATOM 851 C C . VAL A 1 104 ? -17.151 -9.948 12.691 1.00 92.75 104 VAL A C 1
ATOM 853 O O . VAL A 1 104 ? -17.886 -10.357 11.794 1.00 92.75 104 VAL A O 1
ATOM 856 N N . VAL A 1 105 ? -15.883 -10.345 12.829 1.00 92.38 105 VAL A N 1
ATOM 857 C CA . VAL A 1 105 ? -15.216 -11.308 11.938 1.00 92.38 105 VAL A CA 1
ATOM 858 C C . VAL A 1 105 ? -15.926 -12.659 11.955 1.00 92.38 105 VAL A C 1
ATOM 860 O O . VAL A 1 105 ? -16.205 -13.197 10.888 1.00 92.38 105 VAL A O 1
ATOM 863 N N . ASP A 1 106 ? -16.266 -13.168 13.140 1.00 92.50 106 ASP A N 1
ATOM 864 C CA . ASP A 1 106 ? -16.958 -14.449 13.315 1.00 92.50 106 ASP A CA 1
ATOM 865 C C . ASP A 1 106 ? -18.362 -14.432 12.686 1.00 92.50 106 ASP A C 1
ATOM 867 O O . ASP A 1 106 ? -18.721 -15.307 11.897 1.00 92.50 106 ASP A O 1
ATOM 871 N N . ARG A 1 107 ? -19.142 -13.367 12.928 1.00 91.50 107 ARG A N 1
ATOM 872 C CA . ARG A 1 107 ? -20.490 -13.217 12.347 1.00 91.50 107 ARG A CA 1
ATOM 873 C C . ARG A 1 107 ? -20.484 -13.106 10.827 1.00 91.50 107 ARG A C 1
ATOM 875 O O . ARG A 1 107 ? -21.384 -13.638 10.182 1.00 91.50 107 ARG A O 1
ATOM 882 N N . LEU A 1 108 ? -19.511 -12.392 10.264 1.00 88.06 108 LEU A N 1
ATOM 883 C CA . LEU A 1 108 ? -19.377 -12.210 8.816 1.00 88.06 108 LEU A CA 1
ATOM 884 C C . LEU A 1 108 ? -18.577 -13.337 8.151 1.00 88.06 108 LEU A C 1
ATOM 886 O O . LEU A 1 108 ? -18.458 -13.344 6.930 1.00 88.06 108 LEU A O 1
ATOM 890 N N . LYS A 1 109 ? -18.058 -14.293 8.935 1.00 87.06 109 LYS A N 1
ATOM 891 C CA . LYS A 1 109 ? -17.208 -15.402 8.483 1.00 87.06 109 LYS A CA 1
ATOM 892 C C . LYS A 1 109 ? -16.007 -14.947 7.647 1.00 87.06 109 LYS A C 1
ATOM 894 O O . LYS A 1 109 ? -15.570 -15.653 6.741 1.00 87.06 109 LYS A O 1
ATOM 899 N N . PHE A 1 110 ? -15.430 -13.789 7.979 1.00 83.38 110 PHE A N 1
ATOM 900 C CA . PHE A 1 110 ? -14.225 -13.270 7.313 1.00 83.38 110 PHE A CA 1
ATOM 901 C C . PHE A 1 110 ? -12.953 -14.071 7.631 1.00 83.38 110 PHE A C 1
ATOM 903 O O . PHE A 1 110 ? -11.878 -13.739 7.151 1.00 83.38 110 PHE A O 1
ATOM 910 N N . ASN A 1 111 ? -13.057 -15.122 8.444 1.00 82.50 111 ASN A N 1
ATOM 911 C CA . ASN A 1 111 ? -11.981 -16.070 8.701 1.00 82.50 111 ASN A CA 1
ATOM 912 C C . ASN A 1 111 ? -11.879 -17.189 7.644 1.00 82.50 111 ASN A C 1
ATOM 914 O O . ASN A 1 111 ? -10.988 -18.029 7.760 1.00 82.50 111 ASN A O 1
ATOM 918 N N . ILE A 1 112 ? -12.805 -17.257 6.679 1.00 83.38 112 ILE A N 1
ATOM 919 C CA . ILE A 1 112 ? -12.836 -18.291 5.637 1.00 83.38 112 ILE A CA 1
ATOM 920 C C . ILE A 1 112 ? -12.544 -17.650 4.280 1.00 83.38 112 ILE A C 1
ATOM 922 O O . ILE A 1 112 ? -13.355 -16.880 3.766 1.00 83.38 112 ILE A O 1
ATOM 926 N N . ASP A 1 113 ? -11.422 -18.034 3.675 1.00 82.50 113 ASP A N 1
ATOM 927 C CA . ASP A 1 113 ? -11.047 -17.592 2.333 1.00 82.50 113 ASP A CA 1
ATOM 928 C C . ASP A 1 113 ? -11.590 -18.558 1.272 1.00 82.50 113 ASP A C 1
ATOM 930 O O . ASP A 1 113 ? -11.272 -19.752 1.268 1.00 82.50 113 ASP A O 1
ATOM 934 N N . TYR A 1 114 ? -12.377 -18.041 0.326 1.00 82.44 114 TYR A N 1
ATOM 935 C CA . TYR A 1 114 ? -12.853 -18.813 -0.823 1.00 82.44 114 TYR A CA 1
ATOM 936 C C . TYR A 1 114 ? -11.931 -18.563 -2.005 1.00 82.44 114 TYR A C 1
ATOM 938 O O . TYR A 1 114 ? -12.061 -17.578 -2.727 1.00 82.44 114 TYR A O 1
ATOM 946 N N . LEU A 1 115 ? -10.983 -19.471 -2.197 1.00 87.00 115 LEU A N 1
ATOM 947 C CA . LEU A 1 115 ? -9.954 -19.349 -3.216 1.00 87.00 115 LEU A CA 1
ATOM 948 C C . LEU A 1 115 ? -10.182 -20.356 -4.342 1.00 87.00 115 LEU A C 1
ATOM 950 O O . LEU A 1 115 ? -10.296 -21.557 -4.094 1.00 87.00 115 LEU A O 1
ATOM 954 N N . LYS A 1 116 ? -10.198 -19.878 -5.586 1.00 84.94 116 LYS A N 1
ATOM 955 C CA . LYS A 1 116 ? -10.216 -20.726 -6.783 1.00 84.94 116 LYS A CA 1
ATOM 956 C C . LYS A 1 116 ? -8.860 -20.691 -7.468 1.00 84.94 116 LYS A C 1
ATOM 958 O O . LYS A 1 116 ? -8.283 -19.619 -7.627 1.00 84.94 116 LYS A O 1
ATOM 963 N N . GLU A 1 117 ? -8.375 -21.847 -7.909 1.00 84.88 117 GLU A N 1
ATOM 964 C CA . GLU A 1 117 ? -7.155 -21.925 -8.712 1.00 84.88 117 GLU A CA 1
ATOM 965 C C . GLU A 1 117 ? -7.364 -21.199 -10.053 1.00 84.88 117 GLU A C 1
ATOM 967 O O . GLU A 1 117 ? -8.292 -21.521 -10.802 1.00 84.88 117 GLU A O 1
ATOM 972 N N . GLY A 1 118 ? -6.536 -20.190 -10.320 1.00 81.56 118 GLY A N 1
ATOM 973 C CA . GLY A 1 118 ? -6.463 -19.476 -11.594 1.00 81.56 118 GLY A CA 1
ATOM 974 C C . GLY A 1 118 ? -5.097 -19.666 -12.253 1.00 81.56 118 GLY A C 1
ATOM 975 O O . GLY A 1 118 ? -4.192 -20.252 -11.665 1.00 81.56 118 GLY A O 1
ATOM 976 N N . ASP A 1 119 ? -4.922 -19.130 -13.461 1.00 76.56 119 ASP A N 1
ATOM 977 C CA . ASP A 1 119 ? -3.731 -19.395 -14.290 1.00 76.56 119 ASP A CA 1
ATOM 978 C C . ASP A 1 119 ? -2.407 -18.886 -13.688 1.00 76.56 119 ASP A C 1
ATOM 980 O O . ASP A 1 119 ? -1.334 -19.390 -14.015 1.00 76.56 119 ASP A O 1
ATOM 984 N N . TYR A 1 120 ? -2.463 -17.870 -12.819 1.00 74.88 120 TYR A N 1
ATOM 985 C CA . TYR A 1 120 ? -1.274 -17.237 -12.225 1.00 74.88 120 TYR A CA 1
ATOM 986 C C . TYR A 1 120 ? -1.275 -17.228 -10.692 1.00 74.88 120 TYR A C 1
ATOM 988 O O . TYR A 1 120 ? -0.218 -17.060 -10.083 1.00 74.88 120 TYR A O 1
ATOM 996 N N . ARG A 1 121 ? -2.452 -17.337 -10.065 1.00 77.31 121 ARG A N 1
ATOM 997 C CA . ARG A 1 121 ? -2.655 -17.277 -8.612 1.00 77.31 121 ARG A CA 1
ATOM 998 C C . ARG A 1 121 ? -4.043 -17.817 -8.273 1.00 77.31 121 ARG A C 1
ATOM 1000 O O . ARG A 1 121 ? -4.947 -17.798 -9.103 1.00 77.31 121 ARG A O 1
ATOM 1007 N N . LYS A 1 122 ? -4.219 -18.206 -7.013 1.00 82.38 122 LYS A N 1
ATOM 1008 C CA . LYS A 1 122 ? -5.527 -18.384 -6.387 1.00 82.38 122 LYS A CA 1
ATOM 1009 C C . LYS A 1 122 ? -6.288 -17.059 -6.299 1.00 82.38 122 LYS A C 1
ATOM 1011 O O . LYS A 1 122 ? -5.859 -16.151 -5.581 1.00 82.38 122 LYS A O 1
ATOM 1016 N N . ASP A 1 123 ? -7.396 -16.947 -7.016 1.00 81.88 123 ASP A N 1
ATOM 1017 C CA . ASP A 1 123 ? -8.257 -15.767 -6.991 1.00 81.88 123 ASP A CA 1
ATOM 1018 C C . ASP A 1 123 ? -9.356 -15.910 -5.936 1.00 81.88 123 ASP A C 1
ATOM 1020 O O . ASP A 1 123 ? -9.916 -16.990 -5.744 1.00 81.88 123 ASP A O 1
ATOM 1024 N N . ASP A 1 124 ? -9.647 -14.802 -5.252 1.00 82.56 124 ASP A N 1
ATOM 1025 C CA . ASP A 1 124 ? -10.722 -14.722 -4.266 1.00 82.56 124 ASP A CA 1
ATOM 1026 C C . ASP A 1 124 ? -12.078 -14.687 -4.988 1.00 82.56 124 ASP A C 1
ATOM 1028 O O . ASP A 1 124 ? -12.323 -13.846 -5.862 1.00 82.56 124 ASP A O 1
ATOM 1032 N N . ILE A 1 125 ? -12.937 -15.646 -4.652 1.00 82.62 125 ILE A N 1
ATOM 1033 C CA . ILE A 1 125 ? -14.279 -15.825 -5.210 1.00 82.62 125 ILE A CA 1
ATOM 1034 C C . ILE A 1 125 ? -15.381 -15.599 -4.164 1.00 82.62 125 ILE A C 1
ATOM 1036 O O . ILE A 1 125 ? -16.516 -16.036 -4.377 1.00 82.62 125 ILE A O 1
ATOM 1040 N N . TYR A 1 126 ? -15.079 -14.907 -3.058 1.00 76.00 126 TYR A N 1
ATOM 1041 C CA . TYR A 1 126 ? -16.064 -14.535 -2.043 1.00 76.00 126 TYR A CA 1
ATOM 1042 C C . TYR A 1 126 ? -17.310 -13.888 -2.684 1.00 76.00 126 TYR A C 1
ATOM 1044 O O . TYR A 1 126 ? -17.215 -12.957 -3.487 1.00 76.00 126 TYR A O 1
ATOM 1052 N N . GLY A 1 127 ? -18.496 -14.424 -2.373 1.00 73.69 127 GLY A N 1
ATOM 1053 C CA . GLY A 1 127 ? -19.785 -13.967 -2.912 1.00 73.69 127 GLY A CA 1
ATOM 1054 C C . GLY A 1 127 ? -20.162 -14.470 -4.317 1.00 73.69 127 GLY A C 1
ATOM 1055 O O . GLY A 1 127 ? -21.251 -14.150 -4.786 1.00 73.69 127 GLY A O 1
ATOM 1056 N N . LYS A 1 128 ? -19.306 -15.248 -5.000 1.00 74.31 128 LYS A N 1
ATOM 1057 C CA . LYS A 1 128 ? -19.613 -15.872 -6.310 1.00 74.31 128 LYS A CA 1
ATOM 1058 C C . LYS A 1 128 ? -19.895 -17.374 -6.244 1.00 74.31 128 LYS A C 1
ATOM 1060 O O . LYS A 1 128 ? -20.375 -17.935 -7.226 1.00 74.31 128 LYS A O 1
ATOM 1065 N N . ASN A 1 129 ? -19.578 -18.015 -5.125 1.00 58.41 129 ASN A N 1
ATOM 1066 C CA . ASN A 1 129 ? -19.901 -19.411 -4.840 1.00 58.41 129 ASN A CA 1
ATOM 1067 C C . ASN A 1 129 ? -21.044 -19.445 -3.805 1.00 58.41 129 ASN A C 1
ATOM 1069 O O . ASN A 1 129 ? -21.063 -18.544 -2.961 1.00 58.41 129 ASN A O 1
ATOM 1073 N N . PRO A 1 130 ? -21.986 -20.405 -3.877 1.00 59.22 130 PRO A N 1
ATOM 1074 C CA . PRO A 1 130 ? -23.028 -20.560 -2.862 1.00 59.22 130 PRO A CA 1
ATOM 1075 C C . PRO A 1 130 ? -22.457 -20.851 -1.470 1.00 59.22 130 PRO A C 1
ATOM 1077 O O . PRO A 1 130 ? -21.358 -21.452 -1.389 1.00 59.22 130 PRO A O 1
#

Mean predicted aligned error: 14.87 Å

pLDDT: mean 79.0, std 14.44, range [38.91, 97.25]

Radius of gyration: 36.31 Å; Cα contacts (8 Å, |Δi|>4): 31; chains: 1; bounding box: 108×48×74 Å